Protein AF-A0A2X0U4W0-F1 (afdb_monomer_lite)

Structure (mmCIF, N/CA/C/O backbone):
data_AF-A0A2X0U4W0-F1
#
_entry.id   AF-A0A2X0U4W0-F1
#
loop_
_atom_site.group_PDB
_atom_site.id
_atom_site.type_symbol
_atom_site.label_atom_id
_atom_site.label_alt_id
_atom_site.label_comp_id
_atom_site.label_asym_id
_atom_site.label_entity_id
_atom_site.label_seq_id
_atom_site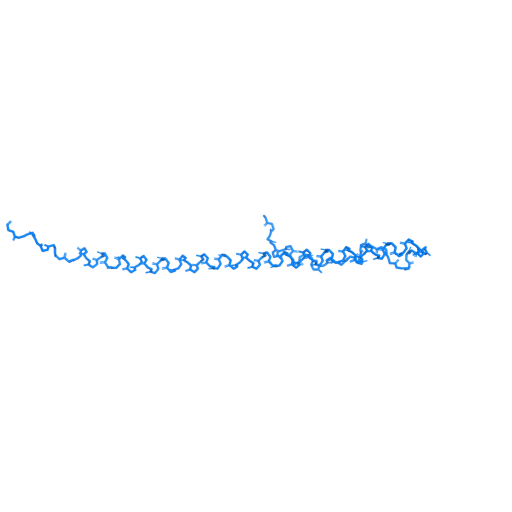.pdbx_PDB_ins_code
_atom_site.Cartn_x
_atom_site.Cartn_y
_atom_site.Cartn_z
_atom_site.occupancy
_atom_site.B_iso_or_equiv
_atom_site.auth_seq_id
_atom_site.auth_comp_id
_atom_site.auth_asym_id
_atom_site.auth_atom_id
_atom_site.pdbx_PDB_model_num
ATOM 1 N N . MET A 1 1 ? 9.755 1.445 13.511 1.00 46.41 1 MET A N 1
ATOM 2 C CA . MET A 1 1 ? 8.957 0.912 12.391 1.00 46.41 1 MET A CA 1
ATOM 3 C C . MET A 1 1 ? 8.238 2.095 11.789 1.00 46.41 1 MET A C 1
ATOM 5 O O . MET A 1 1 ? 7.529 2.767 12.527 1.00 46.41 1 MET A O 1
ATOM 9 N N . GLU A 1 2 ? 8.500 2.408 10.526 1.00 57.25 2 GLU A N 1
ATOM 10 C CA . GLU A 1 2 ? 7.693 3.394 9.802 1.00 57.25 2 GLU A CA 1
ATOM 11 C C . GLU A 1 2 ? 6.278 2.829 9.610 1.00 57.25 2 GLU A C 1
ATOM 13 O O . GLU A 1 2 ? 6.118 1.625 9.398 1.00 57.25 2 GLU A O 1
ATOM 18 N N . SER A 1 3 ? 5.251 3.665 9.774 1.00 70.19 3 SER A N 1
ATOM 19 C CA . SER A 1 3 ? 3.863 3.261 9.542 1.00 70.19 3 SER A CA 1
ATOM 20 C C . SER A 1 3 ? 3.551 3.316 8.048 1.00 70.19 3 SER A C 1
ATOM 22 O O . SER A 1 3 ? 4.140 4.108 7.314 1.00 70.19 3 SER A O 1
ATOM 24 N N . LEU A 1 4 ? 2.577 2.526 7.589 1.00 68.00 4 LEU A N 1
ATOM 25 C CA . LEU A 1 4 ? 2.113 2.582 6.194 1.00 68.00 4 LEU A CA 1
ATOM 26 C C . LEU A 1 4 ? 1.665 3.999 5.792 1.00 68.00 4 LEU A C 1
ATOM 28 O O . LEU A 1 4 ? 1.899 4.427 4.668 1.00 68.00 4 LEU A O 1
ATOM 32 N N . SER A 1 5 ? 1.123 4.764 6.742 1.00 70.44 5 SER A N 1
ATOM 33 C CA . SER A 1 5 ? 0.788 6.177 6.560 1.00 70.44 5 SER A CA 1
ATOM 34 C C . SER A 1 5 ? 2.006 7.076 6.319 1.00 70.44 5 SER A C 1
ATOM 36 O O . SER A 1 5 ? 1.938 7.960 5.471 1.00 70.44 5 SER A O 1
ATOM 38 N N . SER A 1 6 ? 3.138 6.847 6.998 1.00 74.69 6 SER A N 1
ATOM 39 C CA . SER A 1 6 ? 4.352 7.636 6.742 1.00 74.69 6 SER A CA 1
ATOM 40 C C . SER A 1 6 ? 5.004 7.265 5.409 1.00 74.69 6 SER A C 1
ATOM 42 O O . SER A 1 6 ? 5.691 8.089 4.811 1.00 74.69 6 SER A O 1
ATOM 44 N N . PHE A 1 7 ? 4.798 6.032 4.937 1.00 71.56 7 PHE A N 1
ATOM 45 C CA . PHE A 1 7 ? 5.195 5.618 3.594 1.00 71.56 7 PHE A CA 1
ATOM 46 C C . PHE A 1 7 ? 4.318 6.284 2.523 1.00 71.56 7 PHE A C 1
ATOM 48 O O . PHE A 1 7 ? 4.854 6.834 1.567 1.00 71.56 7 PHE A O 1
ATOM 55 N N . GLU A 1 8 ? 2.992 6.308 2.702 1.00 71.25 8 GLU A N 1
ATOM 56 C CA . GLU A 1 8 ? 2.055 6.966 1.776 1.00 71.25 8 GLU A CA 1
ATOM 57 C C . GLU A 1 8 ? 2.357 8.464 1.618 1.00 71.25 8 GLU A C 1
ATOM 59 O O . GLU A 1 8 ? 2.266 9.003 0.519 1.00 71.25 8 GLU A O 1
ATOM 64 N N . GLU A 1 9 ? 2.750 9.140 2.698 1.00 77.50 9 GLU A N 1
ATOM 65 C CA . GLU A 1 9 ? 3.091 10.563 2.668 1.00 77.50 9 GLU A CA 1
ATOM 66 C C . GLU A 1 9 ? 4.379 10.841 1.884 1.00 77.50 9 GLU A C 1
ATOM 68 O O . GLU A 1 9 ? 4.374 11.688 0.995 1.00 77.50 9 GLU A O 1
ATOM 73 N N . LYS A 1 10 ? 5.446 10.071 2.134 1.00 76.88 10 LYS A N 1
ATOM 74 C CA . LYS A 1 10 ? 6.719 10.190 1.401 1.00 76.88 10 LYS A CA 1
ATOM 75 C C . LYS A 1 10 ? 6.600 9.770 -0.060 1.00 76.88 10 LYS A C 1
ATOM 77 O O . LYS A 1 10 ? 7.265 10.334 -0.920 1.00 76.88 10 LYS A O 1
ATOM 82 N N . ALA A 1 11 ? 5.760 8.779 -0.351 1.00 71.94 11 ALA A N 1
ATOM 83 C CA . ALA A 1 11 ? 5.586 8.280 -1.705 1.00 71.94 11 ALA A CA 1
ATOM 84 C C . ALA A 1 11 ? 4.987 9.337 -2.643 1.00 71.94 11 ALA A C 1
ATOM 86 O O . ALA A 1 11 ? 5.230 9.240 -3.836 1.00 71.94 11 ALA A O 1
ATOM 87 N N . LYS A 1 12 ? 4.237 10.333 -2.143 1.00 74.38 12 LYS A N 1
ATOM 88 C CA . LYS A 1 12 ? 3.604 11.387 -2.965 1.00 74.38 12 LYS A CA 1
ATOM 89 C C . LYS A 1 12 ? 4.591 12.276 -3.714 1.00 74.38 12 LYS A C 1
ATOM 91 O O . LYS A 1 12 ? 4.218 12.821 -4.742 1.00 74.38 12 LYS A O 1
ATOM 96 N N . GLU A 1 13 ? 5.801 12.437 -3.188 1.00 77.44 13 GLU A N 1
ATOM 97 C CA . GLU A 1 13 ? 6.847 13.267 -3.796 1.00 77.44 13 GLU A CA 1
ATOM 98 C C . GLU A 1 13 ? 7.640 12.517 -4.876 1.00 77.44 13 GLU A C 1
ATOM 100 O O . GLU A 1 13 ? 8.455 13.122 -5.561 1.00 77.44 13 GLU A O 1
ATOM 105 N N . TYR A 1 14 ? 7.421 11.207 -5.030 1.00 72.88 14 TYR A N 1
ATOM 106 C CA . TYR A 1 14 ? 8.033 10.432 -6.103 1.00 72.88 14 TYR A CA 1
ATOM 107 C C . TYR A 1 14 ? 7.204 10.558 -7.379 1.00 72.88 14 TYR A C 1
ATOM 109 O O . TYR A 1 14 ? 6.120 9.975 -7.472 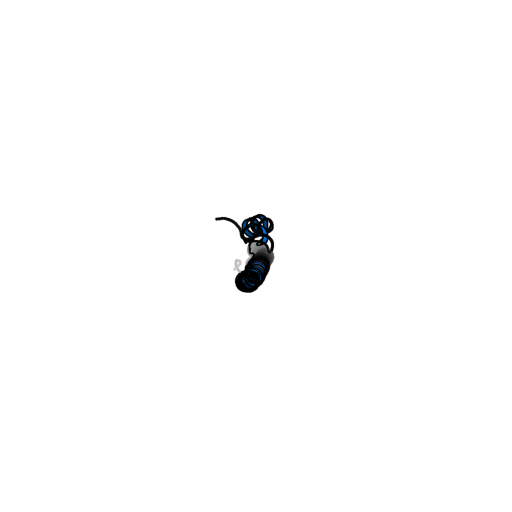1.00 72.88 14 TYR A O 1
ATOM 117 N N . ASP A 1 15 ? 7.761 11.287 -8.339 1.00 77.06 15 ASP A N 1
ATOM 118 C CA . ASP A 1 15 ? 7.352 11.328 -9.740 1.00 77.06 15 ASP A CA 1
ATOM 119 C C . ASP A 1 15 ? 8.405 10.579 -10.566 1.00 77.06 15 ASP A C 1
ATOM 121 O O . ASP A 1 15 ? 9.599 10.836 -10.400 1.00 77.06 15 ASP A O 1
ATOM 125 N N . VAL A 1 16 ? 8.011 9.616 -11.406 1.00 73.12 16 VAL A N 1
ATOM 126 C CA . VAL A 1 16 ? 8.978 8.849 -12.208 1.00 73.12 16 VAL A CA 1
ATOM 127 C C . VAL A 1 16 ? 9.690 9.752 -13.212 1.00 73.12 16 VAL A C 1
ATOM 129 O O . VAL A 1 16 ? 10.874 9.516 -13.471 1.00 73.12 16 VAL A O 1
ATOM 132 N N . GLU A 1 17 ? 9.028 10.803 -13.709 1.00 74.94 17 GLU A N 1
ATOM 133 C CA . GLU A 1 17 ? 9.579 11.746 -14.692 1.00 74.94 17 GLU A CA 1
ATOM 134 C C . GLU A 1 17 ? 10.851 12.455 -14.193 1.00 74.94 17 GLU A C 1
ATOM 136 O O . GLU A 1 17 ? 11.735 12.777 -14.990 1.00 74.94 17 GLU A O 1
ATOM 141 N N . ASP A 1 18 ? 11.013 12.609 -12.875 1.00 81.25 18 ASP A N 1
ATOM 142 C CA . ASP A 1 18 ? 12.197 13.227 -12.266 1.00 81.25 18 A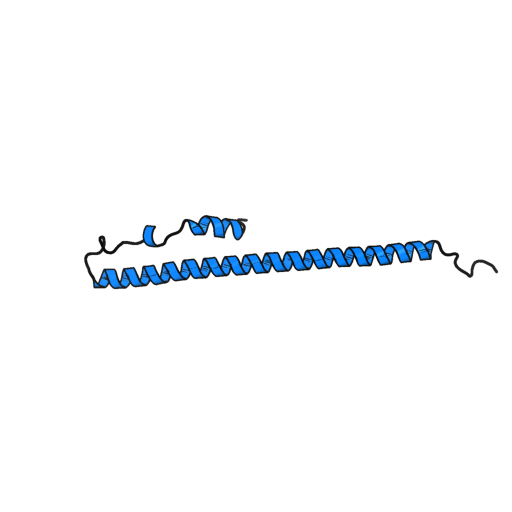SP A CA 1
ATOM 143 C C . ASP A 1 18 ? 13.459 12.346 -12.343 1.00 81.25 18 ASP A C 1
ATOM 145 O O . ASP A 1 18 ? 14.586 12.833 -12.202 1.00 81.25 18 ASP A O 1
ATOM 149 N N . TRP A 1 19 ? 13.297 11.038 -12.563 1.00 77.00 19 TRP A N 1
ATOM 150 C CA . TRP A 1 19 ? 14.379 10.046 -12.471 1.00 77.00 19 TRP A CA 1
ATOM 151 C C . TRP A 1 19 ? 14.742 9.415 -13.812 1.00 77.00 19 TRP A C 1
ATOM 153 O O . TRP A 1 19 ? 15.627 8.554 -13.881 1.00 77.00 19 TRP A O 1
ATOM 163 N N . VAL A 1 20 ? 14.068 9.827 -14.881 1.00 78.75 20 VAL A N 1
ATOM 164 C CA . VAL A 1 20 ? 14.139 9.196 -16.199 1.00 78.75 20 VAL A CA 1
ATOM 165 C C . VAL A 1 20 ? 14.438 10.226 -17.295 1.00 78.75 20 VAL A C 1
ATOM 167 O O . VAL A 1 20 ? 14.027 11.380 -17.200 1.00 78.75 20 VAL A O 1
ATOM 170 N N . PRO A 1 21 ? 15.178 9.852 -18.357 1.00 77.50 21 PRO A N 1
ATOM 171 C CA . PRO A 1 21 ? 15.467 10.774 -19.453 1.00 77.50 21 PRO A CA 1
ATOM 172 C C . PRO A 1 21 ? 14.188 11.169 -20.195 1.00 77.50 21 PRO A C 1
ATOM 174 O O . PRO A 1 21 ? 13.390 10.299 -20.529 1.00 77.50 21 PRO A O 1
ATOM 177 N N . ASN A 1 22 ? 14.023 12.448 -20.527 1.00 78.69 22 ASN A N 1
ATOM 178 C CA . ASN A 1 22 ? 12.913 12.912 -21.365 1.00 78.69 22 ASN A CA 1
ATOM 179 C C . ASN A 1 22 ? 13.244 12.842 -22.870 1.00 78.69 22 ASN A C 1
ATOM 181 O O . ASN A 1 22 ? 14.385 12.589 -23.269 1.00 78.69 22 ASN A O 1
ATOM 185 N N . SER A 1 23 ? 12.247 13.115 -23.715 1.00 73.50 23 SER A N 1
ATOM 186 C CA . SER A 1 23 ? 12.366 13.051 -25.181 1.00 73.50 23 SER A CA 1
ATOM 187 C C . SER A 1 23 ? 13.409 14.005 -25.766 1.00 73.50 23 SER A C 1
ATOM 189 O O . SER A 1 23 ? 13.947 13.743 -26.836 1.00 73.50 23 SER A O 1
ATOM 191 N N . GLY A 1 24 ? 13.745 15.089 -25.060 1.00 78.06 24 GLY A N 1
ATOM 192 C CA . GLY A 1 24 ? 14.811 16.011 -25.452 1.00 78.06 24 GLY A CA 1
ATOM 193 C C . GLY A 1 24 ? 16.219 15.501 -25.135 1.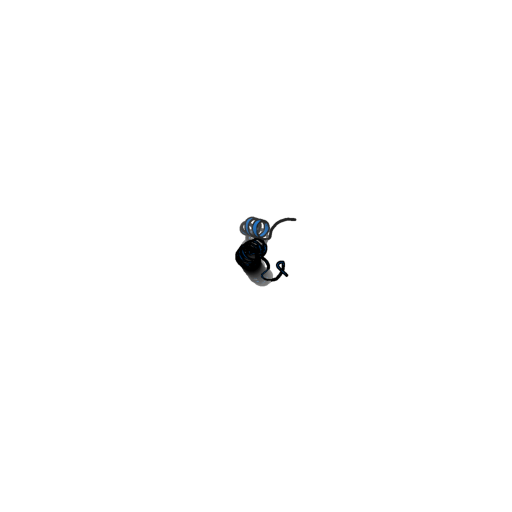00 78.06 24 GLY A C 1
ATOM 194 O O . GLY A 1 24 ? 17.189 16.027 -25.673 1.00 78.06 24 GLY A O 1
ATOM 195 N N . MET A 1 25 ? 16.347 14.490 -24.273 1.00 81.38 25 MET A N 1
ATOM 196 C CA . MET A 1 25 ? 17.627 13.897 -23.865 1.00 81.38 25 MET A CA 1
ATOM 197 C C . MET A 1 25 ? 18.013 12.667 -24.695 1.00 81.38 25 MET A C 1
ATOM 199 O O . MET A 1 25 ? 19.175 12.259 -24.675 1.00 81.38 25 MET A O 1
ATOM 203 N N . LEU A 1 26 ? 17.061 12.066 -25.414 1.00 80.81 26 LEU A N 1
ATOM 204 C CA . LEU A 1 26 ? 17.268 10.866 -26.222 1.00 80.81 26 LEU A CA 1
ATOM 205 C C . LEU A 1 26 ? 16.942 11.149 -27.691 1.00 80.81 26 LEU A C 1
ATOM 207 O O . LEU A 1 26 ? 15.797 11.082 -28.118 1.00 80.81 26 LEU A O 1
ATOM 211 N N . GLU A 1 27 ? 17.979 11.417 -28.484 1.00 78.75 27 GLU A N 1
ATOM 212 C CA . GLU A 1 27 ? 17.840 11.722 -29.917 1.00 78.75 27 GLU A CA 1
ATOM 213 C C . GLU A 1 27 ? 17.496 10.493 -30.778 1.00 78.75 27 GLU A C 1
ATOM 215 O O . GLU A 1 27 ? 17.051 10.637 -31.915 1.00 78.75 27 GLU A O 1
ATOM 220 N N . ASN A 1 28 ? 17.714 9.274 -30.264 1.00 85.44 28 ASN A N 1
ATOM 221 C CA . ASN A 1 28 ? 17.394 8.039 -30.977 1.00 85.44 28 ASN A CA 1
ATOM 222 C C . ASN A 1 28 ? 15.930 7.625 -30.708 1.00 85.44 28 ASN A C 1
ATOM 224 O O . ASN A 1 28 ? 15.630 7.248 -29.572 1.00 85.44 28 ASN A O 1
ATOM 228 N N . PRO A 1 29 ? 15.049 7.601 -31.731 1.00 84.25 29 PRO A N 1
ATOM 229 C CA . PRO A 1 29 ? 13.627 7.296 -31.555 1.00 84.25 29 PRO A CA 1
ATOM 230 C C . PRO A 1 29 ? 13.354 5.898 -30.995 1.00 84.25 29 PRO A C 1
ATOM 232 O O . PRO A 1 29 ? 12.477 5.732 -30.162 1.00 84.25 29 PRO A O 1
ATOM 235 N N . GLU A 1 30 ? 14.129 4.887 -31.394 1.00 86.81 30 GLU A N 1
ATOM 236 C CA . GLU A 1 30 ? 13.919 3.513 -30.922 1.00 86.81 30 GLU A CA 1
ATOM 237 C C . GLU A 1 30 ? 14.321 3.354 -29.447 1.00 86.81 30 GLU A C 1
ATOM 239 O O . GLU A 1 30 ? 13.721 2.581 -28.699 1.00 86.81 30 GLU A O 1
ATOM 244 N N . VAL A 1 31 ? 15.340 4.101 -29.016 1.00 84.38 31 VAL A N 1
ATOM 245 C CA . VAL A 1 31 ? 15.734 4.168 -27.604 1.00 84.38 31 VAL A CA 1
ATOM 246 C C . VAL A 1 31 ? 14.686 4.944 -26.812 1.00 84.38 31 VAL A C 1
ATOM 248 O O . VAL A 1 31 ? 14.282 4.482 -25.749 1.00 84.38 31 VAL A O 1
ATOM 251 N N . TRP A 1 32 ? 14.200 6.065 -27.353 1.00 88.06 32 TRP A N 1
ATOM 252 C CA . TRP A 1 32 ? 13.134 6.857 -26.749 1.00 88.06 32 TRP A CA 1
ATOM 253 C C . TRP A 1 32 ? 11.851 6.044 -26.551 1.00 88.06 32 TRP A C 1
ATOM 255 O O . TRP A 1 32 ? 11.352 5.999 -25.435 1.00 88.06 32 TRP A O 1
ATOM 265 N N . ASP A 1 33 ? 11.366 5.330 -27.568 1.00 87.75 33 ASP A N 1
ATOM 266 C CA . ASP A 1 33 ? 10.128 4.545 -27.476 1.00 87.75 33 ASP A CA 1
ATOM 267 C C . ASP A 1 33 ? 10.202 3.479 -26.372 1.00 87.75 33 ASP A C 1
ATOM 269 O O . ASP A 1 33 ? 9.263 3.294 -25.594 1.00 87.75 33 ASP A O 1
ATOM 273 N N . ARG A 1 34 ? 11.346 2.791 -26.260 1.00 87.50 34 ARG A N 1
ATOM 274 C CA . ARG A 1 34 ? 11.577 1.798 -25.199 1.00 87.50 34 ARG A CA 1
ATOM 275 C C . ARG A 1 34 ? 11.676 2.449 -23.824 1.00 87.50 34 ARG A C 1
ATOM 277 O O . ARG A 1 34 ? 11.159 1.899 -22.853 1.00 87.50 34 ARG A O 1
ATOM 284 N N . THR A 1 35 ? 12.338 3.600 -23.736 1.00 85.62 35 THR A N 1
ATOM 285 C CA . THR A 1 35 ? 12.454 4.368 -22.497 1.00 85.62 35 THR A CA 1
ATOM 286 C C . THR A 1 35 ? 11.093 4.899 -22.052 1.00 85.62 35 THR A C 1
ATOM 288 O O . THR A 1 35 ? 10.747 4.707 -20.894 1.00 85.62 35 THR A O 1
ATOM 291 N N . ASN A 1 36 ? 10.278 5.446 -22.952 1.00 85.50 36 ASN A N 1
ATOM 292 C CA . ASN A 1 36 ? 8.929 5.917 -22.652 1.00 85.50 36 ASN A CA 1
ATOM 293 C C . ASN A 1 36 ? 8.027 4.771 -22.168 1.00 85.50 36 ASN A C 1
ATOM 295 O O . ASN A 1 36 ? 7.376 4.889 -21.138 1.00 85.50 36 ASN A O 1
ATOM 299 N N . ALA A 1 37 ? 8.055 3.613 -22.835 1.00 88.19 37 ALA A N 1
ATOM 300 C CA . ALA A 1 37 ? 7.287 2.445 -22.392 1.00 88.19 37 ALA A CA 1
ATOM 301 C C . ALA A 1 37 ? 7.709 1.940 -20.996 1.00 88.19 37 ALA A C 1
ATOM 303 O O . ALA A 1 37 ? 6.878 1.464 -20.215 1.00 88.19 37 ALA A O 1
ATOM 304 N N . PHE A 1 38 ? 9.002 2.033 -20.670 1.00 86.75 38 PHE A N 1
ATOM 305 C CA . PHE A 1 38 ? 9.502 1.731 -19.330 1.00 86.75 38 PHE A CA 1
ATOM 306 C C . PHE A 1 38 ? 9.003 2.748 -18.296 1.00 86.75 38 PHE A C 1
ATOM 308 O O . PHE A 1 38 ? 8.555 2.331 -17.230 1.00 86.75 38 PHE A O 1
ATOM 315 N N . GLN A 1 39 ? 9.033 4.044 -18.624 1.00 86.69 39 GLN A N 1
ATOM 316 C CA . GLN A 1 39 ? 8.512 5.114 -17.767 1.00 86.69 39 GLN A CA 1
ATOM 317 C C . GLN A 1 39 ? 7.036 4.895 -17.452 1.00 86.69 39 GLN A C 1
ATOM 319 O O . GLN A 1 39 ? 6.686 4.800 -16.282 1.00 86.69 39 GLN A O 1
ATOM 324 N N . ASP A 1 40 ? 6.207 4.668 -18.473 1.00 88.12 40 ASP A N 1
ATOM 325 C CA . ASP A 1 40 ? 4.773 4.404 -18.307 1.00 88.12 40 ASP A CA 1
ATOM 326 C C . ASP A 1 40 ? 4.514 3.194 -17.395 1.00 88.12 40 ASP A C 1
ATOM 328 O O . ASP A 1 40 ? 3.633 3.206 -16.532 1.00 88.12 40 ASP A O 1
ATOM 332 N N . THR A 1 41 ? 5.294 2.123 -17.573 1.00 90.06 41 THR A N 1
ATOM 333 C CA . THR A 1 41 ? 5.158 0.901 -16.768 1.00 90.06 41 THR A CA 1
ATOM 334 C C . THR A 1 41 ? 5.556 1.141 -15.315 1.00 90.06 41 THR A C 1
ATOM 336 O O . THR A 1 41 ? 4.906 0.628 -14.403 1.00 90.06 41 THR A O 1
ATOM 339 N N . TRP A 1 42 ? 6.621 1.907 -15.086 1.00 86.19 42 TRP A N 1
ATOM 340 C CA . TRP A 1 42 ? 7.099 2.221 -13.747 1.00 86.19 42 TRP A CA 1
ATOM 341 C C . TRP A 1 42 ? 6.160 3.197 -13.027 1.00 86.19 42 TRP A C 1
ATOM 343 O O . TRP A 1 42 ? 5.799 2.948 -11.875 1.00 86.19 42 TRP A O 1
ATOM 353 N N . GLU A 1 43 ? 5.695 4.241 -13.708 1.00 85.88 43 GLU A N 1
ATOM 354 C CA . GLU A 1 43 ? 4.695 5.190 -13.206 1.00 85.88 43 GLU A CA 1
ATOM 355 C C . GLU A 1 43 ? 3.434 4.435 -12.774 1.00 85.88 43 GLU A C 1
ATOM 357 O O . GLU A 1 43 ? 2.975 4.542 -11.634 1.00 85.88 43 GLU A O 1
ATOM 362 N N . LYS A 1 44 ? 2.929 3.555 -13.647 1.00 89.25 44 LYS A N 1
ATOM 363 C CA . LYS A 1 44 ? 1.785 2.699 -13.333 1.00 89.25 44 LYS A CA 1
ATOM 364 C C . LYS A 1 44 ? 2.049 1.799 -12.125 1.00 89.25 44 LYS A C 1
ATOM 366 O O . LYS A 1 44 ? 1.245 1.787 -11.201 1.00 89.25 44 LYS A O 1
ATOM 371 N N . GLY A 1 45 ? 3.166 1.071 -12.101 1.00 87.06 45 GLY A N 1
ATOM 372 C CA . GLY A 1 45 ? 3.487 0.161 -10.998 1.00 87.06 45 GLY A CA 1
ATOM 373 C C . GLY A 1 45 ? 3.644 0.875 -9.651 1.00 87.06 45 GLY A C 1
ATOM 374 O O . GLY A 1 45 ? 3.239 0.345 -8.618 1.00 87.06 45 GLY A O 1
ATOM 375 N N . THR A 1 46 ? 4.188 2.093 -9.656 1.00 84.44 46 THR A N 1
ATOM 376 C CA . THR A 1 46 ? 4.331 2.922 -8.449 1.00 84.44 46 THR A CA 1
ATOM 377 C C . THR A 1 46 ? 2.971 3.388 -7.937 1.00 84.44 46 THR A C 1
ATOM 379 O O . THR A 1 46 ? 2.712 3.333 -6.732 1.00 84.44 46 THR A O 1
ATOM 382 N N . ASN A 1 47 ? 2.081 3.797 -8.843 1.00 84.69 47 ASN A N 1
ATOM 383 C CA . ASN A 1 47 ? 0.721 4.195 -8.498 1.00 84.69 47 ASN A CA 1
ATOM 384 C C . ASN A 1 47 ? -0.117 3.006 -7.996 1.00 84.69 47 ASN A C 1
ATOM 386 O O . ASN A 1 47 ? -0.729 3.121 -6.933 1.00 84.69 47 ASN A O 1
ATOM 390 N N . ASP A 1 48 ? -0.056 1.851 -8.667 1.00 88.62 48 ASP A N 1
ATOM 391 C CA . ASP A 1 48 ? -0.733 0.615 -8.245 1.00 88.62 48 ASP A CA 1
ATOM 392 C C . ASP A 1 48 ? -0.283 0.204 -6.826 1.00 88.62 48 ASP A C 1
ATOM 394 O O . ASP A 1 48 ? -1.108 -0.018 -5.937 1.00 88.62 48 ASP A O 1
ATOM 398 N N . LEU A 1 49 ? 1.030 0.207 -6.558 1.00 85.12 49 LEU A N 1
ATOM 399 C CA . LEU A 1 49 ? 1.573 -0.098 -5.229 1.00 85.12 49 LEU A CA 1
ATOM 400 C C . LEU A 1 49 ? 1.080 0.889 -4.156 1.00 85.12 49 LEU A C 1
ATOM 402 O O . LEU A 1 49 ? 0.790 0.495 -3.022 1.00 85.12 49 LEU A O 1
ATOM 406 N N . ARG A 1 50 ? 0.975 2.182 -4.490 1.00 84.25 50 ARG A N 1
ATOM 407 C CA . ARG A 1 50 ? 0.463 3.211 -3.571 1.00 84.25 50 ARG A CA 1
ATOM 408 C C . ARG A 1 50 ? -1.005 2.949 -3.216 1.00 84.25 50 ARG A C 1
ATOM 410 O O . ARG A 1 50 ? -1.379 3.071 -2.047 1.00 84.25 50 ARG A O 1
ATOM 417 N N . GLU A 1 51 ? -1.827 2.561 -4.189 1.00 86.81 51 GLU A N 1
ATOM 418 C CA . GLU A 1 51 ? -3.230 2.202 -3.960 1.00 86.81 51 GLU A CA 1
ATOM 419 C C . GLU A 1 51 ? -3.376 0.946 -3.094 1.00 86.81 51 GLU A C 1
ATOM 421 O O . GLU A 1 51 ? -4.171 0.934 -2.148 1.00 86.81 51 GLU A O 1
ATOM 426 N N . GLU A 1 52 ? -2.570 -0.084 -3.350 1.00 86.94 52 GLU A N 1
ATOM 427 C CA . GLU A 1 52 ? -2.562 -1.315 -2.555 1.00 86.94 52 GLU A CA 1
ATOM 428 C C . GLU A 1 52 ? -2.195 -1.049 -1.088 1.00 86.94 52 GLU A C 1
ATOM 430 O O . GLU A 1 52 ? -2.860 -1.545 -0.173 1.00 86.94 52 GLU A O 1
ATOM 435 N N . ILE A 1 53 ? -1.186 -0.209 -0.837 1.00 82.81 53 ILE A N 1
ATOM 436 C CA . ILE A 1 53 ? -0.778 0.183 0.521 1.00 82.81 53 ILE A CA 1
ATOM 437 C C . ILE A 1 53 ? -1.898 0.937 1.245 1.00 82.81 53 ILE A C 1
ATOM 439 O O . ILE A 1 53 ? -2.145 0.702 2.435 1.00 82.81 53 ILE A O 1
ATOM 443 N N . LYS A 1 54 ? -2.620 1.811 0.540 1.00 83.62 54 LYS A N 1
ATOM 444 C CA . LYS A 1 54 ? -3.774 2.531 1.090 1.00 83.62 54 LYS A CA 1
ATOM 445 C C . LYS A 1 54 ? -4.927 1.584 1.433 1.00 83.62 54 LYS A C 1
ATOM 447 O O . LYS A 1 54 ? -5.540 1.712 2.501 1.00 83.62 54 LYS A O 1
ATOM 452 N N . ALA A 1 55 ? -5.206 0.610 0.568 1.00 86.56 55 ALA A N 1
ATOM 453 C CA . ALA A 1 55 ? -6.213 -0.418 0.814 1.00 86.56 55 ALA A CA 1
ATOM 454 C C . ALA A 1 55 ? -5.842 -1.292 2.025 1.00 86.56 55 ALA A C 1
ATOM 456 O O . ALA A 1 55 ? -6.670 -1.493 2.917 1.00 86.56 55 ALA A O 1
ATOM 457 N N . ALA A 1 56 ? -4.585 -1.735 2.111 1.00 81.88 56 ALA A N 1
ATOM 458 C CA . ALA A 1 56 ? -4.076 -2.510 3.240 1.00 81.88 56 ALA A CA 1
ATOM 459 C C . ALA A 1 56 ? -4.164 -1.726 4.559 1.00 81.88 56 ALA A C 1
ATOM 461 O O . ALA A 1 56 ? -4.641 -2.253 5.564 1.00 81.88 56 ALA A O 1
ATOM 462 N N . SER A 1 57 ? -3.779 -0.447 4.547 1.00 75.56 57 SER A N 1
ATOM 463 C CA . SER A 1 57 ? -3.884 0.437 5.716 1.00 75.56 57 SER A CA 1
ATOM 464 C C . SER A 1 57 ? -5.330 0.570 6.192 1.00 75.56 57 SER A C 1
ATOM 466 O O . SER A 1 57 ? -5.612 0.414 7.379 1.00 75.56 57 SER A O 1
ATOM 468 N N . SER A 1 58 ? -6.261 0.775 5.257 1.00 79.50 58 SER A N 1
ATOM 469 C CA . SER A 1 58 ? -7.692 0.885 5.555 1.00 79.50 58 SER A CA 1
ATOM 470 C C . SER A 1 58 ? -8.255 -0.411 6.147 1.00 79.50 58 SER A C 1
ATOM 472 O O . SER A 1 58 ? -9.010 -0.369 7.118 1.00 79.50 58 SER A O 1
ATOM 474 N N . ALA A 1 59 ? -7.854 -1.568 5.613 1.00 84.50 59 ALA A N 1
ATOM 475 C CA . ALA A 1 59 ? -8.267 -2.872 6.125 1.00 84.50 59 ALA A CA 1
ATOM 476 C C . ALA A 1 59 ? -7.751 -3.125 7.552 1.00 84.50 59 ALA A C 1
ATOM 478 O O . ALA A 1 59 ? -8.513 -3.566 8.414 1.00 84.50 59 ALA A O 1
ATOM 479 N N . VAL A 1 60 ? -6.482 -2.799 7.828 1.00 80.06 60 VAL A N 1
ATOM 480 C CA . VAL A 1 60 ? -5.888 -2.928 9.168 1.00 80.06 60 VAL A CA 1
ATOM 481 C C . VAL A 1 60 ? -6.594 -2.014 10.170 1.00 80.06 60 VAL A C 1
ATOM 483 O O . VAL A 1 60 ? -6.970 -2.468 11.252 1.00 80.06 60 VAL A O 1
ATOM 486 N N . SER A 1 61 ? -6.833 -0.749 9.813 1.00 76.12 61 SER A N 1
ATOM 487 C CA . SER A 1 61 ? -7.583 0.182 10.662 1.00 76.12 61 SER A CA 1
ATOM 488 C C . SER A 1 61 ? -9.016 -0.291 10.918 1.00 76.12 61 SER A C 1
ATOM 490 O O . SER A 1 61 ? -9.480 -0.222 12.055 1.00 76.12 61 SER A O 1
ATOM 492 N N . GLY A 1 62 ? -9.697 -0.830 9.902 1.00 84.50 62 GLY A N 1
ATOM 493 C CA . GLY A 1 62 ? -11.034 -1.407 10.051 1.00 84.50 62 GLY A CA 1
ATOM 494 C C . GLY A 1 62 ? -11.063 -2.609 11.001 1.00 84.50 62 GLY A C 1
ATOM 495 O O . GLY A 1 62 ? -11.927 -2.684 11.873 1.00 84.50 62 GLY A O 1
ATOM 496 N N . ALA A 1 63 ? -10.088 -3.517 10.893 1.00 82.38 63 ALA A N 1
ATOM 497 C CA . ALA A 1 63 ? -9.973 -4.672 11.784 1.00 82.38 63 ALA A CA 1
ATOM 498 C C . ALA A 1 63 ? -9.715 -4.263 13.245 1.00 82.38 63 ALA A C 1
ATOM 500 O O . ALA A 1 63 ? -10.324 -4.818 14.161 1.00 82.38 63 ALA A O 1
ATOM 501 N N . LEU A 1 64 ? -8.851 -3.266 13.469 1.00 79.31 64 LEU A N 1
ATOM 502 C CA . LEU A 1 64 ? -8.607 -2.705 14.801 1.00 79.31 64 LEU A CA 1
ATOM 503 C C . LEU A 1 64 ? -9.866 -2.047 15.382 1.00 79.31 64 LEU A C 1
ATOM 505 O O . LEU A 1 64 ? -10.159 -2.245 16.561 1.00 79.31 64 LEU A O 1
ATOM 509 N N . GLY A 1 65 ? -10.630 -1.321 14.560 1.00 83.44 65 GLY A N 1
ATOM 510 C CA . GLY A 1 65 ? -11.922 -0.753 14.952 1.00 83.44 65 GLY A CA 1
ATOM 511 C C . GLY A 1 65 ? -12.912 -1.831 15.396 1.00 83.44 65 GLY A C 1
ATOM 512 O O . GLY A 1 65 ? -13.429 -1.769 16.509 1.00 83.44 65 GLY A O 1
ATOM 513 N N . ALA A 1 66 ? -13.084 -2.881 14.588 1.00 86.94 66 ALA A N 1
ATOM 514 C CA . ALA A 1 66 ? -13.964 -4.003 14.916 1.00 86.94 66 ALA A CA 1
ATOM 515 C C . ALA A 1 66 ? -13.554 -4.722 16.216 1.00 86.94 66 ALA A C 1
ATOM 517 O O . ALA A 1 66 ? -14.407 -5.095 17.022 1.00 86.94 66 ALA A O 1
ATOM 518 N N . TYR A 1 67 ? -12.249 -4.896 16.455 1.00 76.25 67 TYR A N 1
ATOM 519 C CA . TYR A 1 67 ? -11.753 -5.460 17.711 1.00 76.25 67 TYR A CA 1
ATOM 520 C C . TYR A 1 67 ? -12.041 -4.545 18.910 1.00 76.25 67 TYR A C 1
ATOM 522 O O . TYR A 1 67 ? -12.442 -5.031 19.968 1.00 76.25 67 TYR A O 1
ATOM 530 N N . SER A 1 68 ? -11.873 -3.229 18.749 1.00 83.31 68 SER A N 1
ATOM 531 C CA . SER A 1 68 ? -12.208 -2.251 19.790 1.00 83.31 68 SER A CA 1
ATOM 532 C C . SER A 1 68 ? -13.694 -2.306 20.150 1.00 83.31 68 SER A C 1
ATOM 534 O O . SER A 1 68 ? -14.025 -2.429 21.328 1.00 83.31 68 SER A O 1
ATOM 536 N N . GLU A 1 69 ? -14.584 -2.317 19.153 1.00 88.69 69 GLU A N 1
ATOM 537 C CA . GLU A 1 69 ? -16.035 -2.440 19.362 1.00 88.69 69 GLU A CA 1
ATOM 538 C C . GLU A 1 69 ? -16.411 -3.752 20.062 1.00 88.69 69 GLU A C 1
ATOM 540 O O . GLU A 1 69 ? -17.249 -3.772 20.966 1.00 88.69 69 GLU A O 1
ATOM 545 N N . TYR A 1 70 ? -15.783 -4.865 19.668 1.00 88.50 70 TYR A N 1
ATOM 546 C CA . TYR A 1 70 ? -15.975 -6.149 20.336 1.00 88.50 70 TYR A CA 1
ATOM 547 C C . TYR A 1 70 ? -15.568 -6.077 21.813 1.00 88.50 70 TYR A C 1
ATOM 549 O O . TYR A 1 70 ? -16.316 -6.522 22.683 1.00 88.50 70 TYR A O 1
ATOM 557 N N . MET A 1 71 ? -14.401 -5.496 22.106 1.00 88.88 71 MET A N 1
ATOM 558 C CA . MET A 1 71 ? -13.900 -5.348 23.472 1.00 88.88 71 MET A CA 1
ATOM 559 C C . MET A 1 71 ? -14.793 -4.445 24.329 1.00 88.88 71 MET A C 1
ATOM 561 O O . MET A 1 71 ? -14.976 -4.729 25.513 1.00 88.88 71 MET A O 1
ATOM 565 N N . GLU A 1 72 ? -15.358 -3.379 23.761 1.00 92.25 72 GLU A N 1
ATOM 566 C CA . GLU A 1 72 ? -16.322 -2.513 24.450 1.00 92.25 72 GLU A CA 1
ATOM 567 C C . GLU A 1 72 ? -17.605 -3.269 24.798 1.00 92.25 72 GLU A C 1
ATOM 569 O O . GLU A 1 72 ? -17.972 -3.333 25.972 1.00 92.25 72 GLU A O 1
ATOM 574 N N . LYS A 1 73 ? -18.219 -3.957 23.829 1.00 93.00 73 LYS A N 1
ATOM 575 C CA . LYS A 1 73 ? -19.416 -4.779 24.080 1.00 93.00 73 LYS A CA 1
ATOM 576 C C . LYS A 1 73 ? -19.151 -5.893 25.088 1.00 93.00 73 LYS A C 1
ATOM 578 O O . LYS A 1 73 ? -19.973 -6.160 25.962 1.00 93.00 73 LYS A O 1
ATOM 583 N N . ALA A 1 74 ? -17.991 -6.543 25.006 1.00 89.88 74 ALA A N 1
ATOM 584 C CA . ALA A 1 74 ? -17.599 -7.572 25.964 1.00 89.88 74 ALA A CA 1
ATOM 585 C C . ALA A 1 74 ? -17.503 -7.012 27.393 1.00 89.88 74 ALA A C 1
ATOM 587 O O . ALA A 1 74 ? -17.955 -7.668 28.334 1.00 89.88 74 ALA A O 1
ATOM 588 N N . LYS A 1 75 ? -16.968 -5.794 27.561 1.00 91.94 75 LYS A N 1
ATOM 589 C CA . LYS A 1 75 ? -16.951 -5.105 28.859 1.00 91.94 75 LYS A CA 1
ATOM 590 C C . LYS A 1 75 ? -18.362 -4.804 29.356 1.00 91.94 75 LYS A C 1
ATOM 592 O O . LYS A 1 75 ? -18.649 -5.121 30.502 1.00 91.94 75 LYS A O 1
ATOM 597 N N . GLU A 1 76 ? -19.246 -4.270 28.515 1.00 92.75 76 GLU A N 1
ATOM 598 C CA . GLU A 1 76 ? -20.642 -3.989 28.890 1.00 92.75 76 GLU A CA 1
ATOM 599 C C . GLU A 1 76 ? -21.382 -5.251 29.367 1.00 92.75 76 GLU A C 1
ATOM 601 O O . GLU A 1 76 ? -22.050 -5.252 30.409 1.00 92.75 76 GLU A O 1
ATOM 606 N N . HIS A 1 77 ? -21.214 -6.362 28.644 1.00 91.62 77 HIS A N 1
ATOM 607 C CA . HIS A 1 77 ? -21.774 -7.651 29.041 1.00 91.62 77 HIS A CA 1
ATOM 608 C C . HIS A 1 77 ? -21.191 -8.150 30.367 1.00 91.62 77 HIS A C 1
ATOM 610 O O . HIS A 1 77 ? -21.946 -8.580 31.240 1.00 91.62 77 HIS A O 1
ATOM 616 N N . MET A 1 78 ? -19.871 -8.060 30.551 1.00 89.19 78 MET A N 1
ATOM 617 C CA . MET A 1 78 ? -19.216 -8.428 31.809 1.00 89.19 78 MET A CA 1
ATOM 618 C C . MET A 1 78 ? -19.701 -7.575 32.981 1.00 89.19 78 MET A C 1
ATOM 620 O O . MET A 1 78 ? -19.982 -8.129 34.039 1.00 89.19 78 MET A O 1
ATOM 624 N N . THR A 1 79 ? -19.873 -6.265 32.797 1.00 92.38 79 THR A N 1
ATOM 625 C CA . THR A 1 79 ? -20.438 -5.382 33.825 1.00 92.38 79 THR A CA 1
ATOM 626 C C . THR A 1 79 ? -21.848 -5.818 34.208 1.00 92.38 79 THR A C 1
ATOM 628 O O . THR A 1 79 ? -22.154 -5.920 35.391 1.00 92.38 79 THR A O 1
ATOM 631 N N . THR A 1 80 ? -22.687 -6.167 33.230 1.00 91.12 80 THR A N 1
ATOM 632 C CA . THR A 1 80 ? -24.049 -6.662 33.490 1.00 91.12 80 THR A CA 1
ATOM 633 C C . THR A 1 80 ? -24.037 -7.951 34.314 1.00 91.12 80 THR A C 1
ATOM 635 O O . THR A 1 80 ? -24.774 -8.080 35.292 1.00 91.12 80 THR A O 1
ATOM 638 N N . VAL A 1 81 ? -23.176 -8.904 33.941 1.00 89.50 81 VAL A N 1
ATOM 639 C CA . VAL A 1 81 ? -22.999 -10.166 34.676 1.00 89.50 81 VAL A CA 1
ATOM 640 C C . VAL A 1 81 ? -22.481 -9.904 36.090 1.00 89.50 81 VAL A C 1
ATOM 642 O O . VAL A 1 81 ? -22.989 -10.496 37.040 1.00 89.50 81 VAL A O 1
ATOM 645 N N . GLN A 1 82 ? -21.515 -8.997 36.244 1.00 88.56 82 GLN A N 1
ATOM 646 C CA . GLN A 1 82 ? -20.968 -8.612 37.539 1.00 88.56 82 GLN A CA 1
ATOM 647 C C . GLN A 1 82 ? -22.052 -8.017 38.446 1.00 88.56 82 GLN A C 1
ATOM 649 O O . GLN A 1 82 ? -22.217 -8.486 39.568 1.00 88.56 82 GLN A O 1
ATOM 654 N N . THR A 1 83 ? -22.841 -7.058 37.957 1.00 90.44 83 THR A N 1
ATOM 655 C CA . THR A 1 83 ? -23.938 -6.456 38.730 1.00 90.44 83 THR A CA 1
ATOM 656 C C . THR A 1 83 ? -24.982 -7.497 39.143 1.00 90.44 83 THR A C 1
ATOM 658 O O . THR A 1 83 ? -25.454 -7.486 40.280 1.00 90.44 83 THR A O 1
ATOM 661 N N . ALA A 1 84 ? -25.325 -8.436 38.255 1.00 86.75 84 ALA A N 1
ATOM 662 C CA . ALA A 1 84 ? -26.246 -9.522 38.582 1.00 86.75 84 ALA A CA 1
ATOM 663 C C . ALA A 1 84 ? -25.670 -10.470 39.652 1.00 86.75 84 ALA A C 1
ATOM 665 O O . ALA A 1 84 ? -26.382 -10.864 40.577 1.00 86.75 84 ALA A O 1
ATOM 666 N N . ALA A 1 85 ? -24.382 -10.811 39.560 1.00 84.38 85 ALA A N 1
ATOM 667 C CA . ALA A 1 85 ? -23.700 -11.638 40.552 1.00 84.38 85 ALA A CA 1
ATOM 668 C C . ALA A 1 85 ? -23.614 -10.944 41.923 1.00 84.38 85 ALA A C 1
ATOM 670 O O . ALA A 1 85 ? -23.875 -11.574 42.948 1.00 84.38 85 ALA A O 1
ATOM 671 N N . GLU A 1 86 ? -23.316 -9.643 41.949 1.00 84.19 86 GLU A N 1
ATOM 672 C CA . GLU A 1 86 ? -23.314 -8.826 43.166 1.00 84.19 86 GLU A CA 1
ATOM 673 C C . GLU A 1 86 ? -24.703 -8.824 43.827 1.00 84.19 86 GLU A C 1
ATOM 675 O O . GLU A 1 86 ? -24.815 -9.104 45.022 1.00 84.19 86 GLU A O 1
ATOM 680 N N . ALA A 1 87 ? -25.778 -8.633 43.056 1.00 83.81 87 ALA A N 1
ATOM 681 C CA . ALA A 1 87 ? -27.152 -8.699 43.562 1.00 83.81 87 ALA A CA 1
ATOM 682 C C . ALA A 1 87 ? -27.529 -10.084 44.132 1.00 83.81 87 ALA A C 1
ATOM 684 O O . ALA A 1 87 ? -28.206 -10.178 45.161 1.00 83.81 87 ALA A O 1
ATOM 685 N N . LEU A 1 88 ? -27.066 -11.170 43.504 1.00 78.38 88 LEU A N 1
ATOM 686 C CA . LEU A 1 88 ? -27.270 -12.535 44.003 1.00 78.38 88 LEU A CA 1
ATOM 687 C C . LEU A 1 88 ? -26.475 -12.810 45.285 1.00 78.38 88 LEU A C 1
ATOM 689 O O . LEU A 1 88 ? -26.996 -13.453 46.191 1.00 78.38 88 LEU A O 1
ATOM 693 N N . SER A 1 89 ? -25.249 -12.292 45.402 1.00 68.56 89 SER A N 1
ATOM 694 C CA . SER A 1 89 ? -24.424 -12.436 46.614 1.00 68.56 89 SER A CA 1
ATOM 695 C C . SER A 1 89 ? -25.00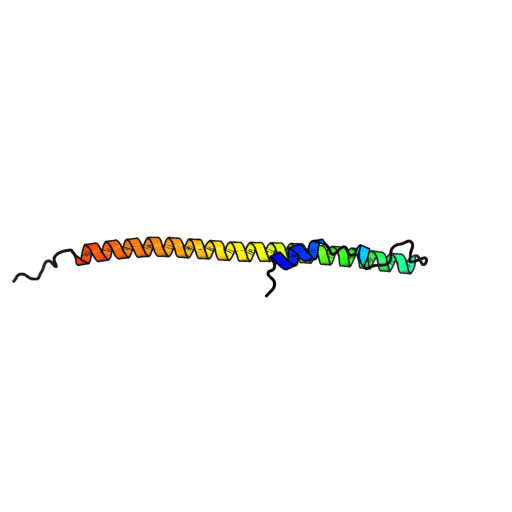9 -11.730 47.845 1.00 68.56 89 SER A C 1
ATOM 697 O O . SER A 1 89 ? -24.716 -12.111 48.975 1.00 68.56 89 SER A O 1
ATOM 699 N N . GLN A 1 90 ? -25.855 -10.720 47.623 1.00 61.28 90 GLN A N 1
ATOM 700 C CA . GLN A 1 90 ? -26.587 -9.981 48.656 1.00 61.28 90 GLN A CA 1
ATOM 701 C C . GLN A 1 90 ? -27.962 -10.603 48.966 1.00 61.28 90 GLN A C 1
ATOM 703 O O . GLN A 1 90 ? -28.643 -10.164 49.893 1.00 61.28 90 GLN A O 1
ATOM 708 N N . SER A 1 91 ? -28.395 -11.613 48.203 1.00 58.69 91 SER A N 1
ATOM 709 C CA . SER A 1 91 ? -29.666 -12.297 48.445 1.00 58.69 91 SER A CA 1
ATOM 710 C C . SER A 1 91 ? -29.498 -13.341 49.553 1.00 58.69 91 SER A C 1
ATOM 712 O O . SER A 1 91 ? -28.553 -14.133 49.506 1.00 58.69 91 SER A O 1
ATOM 714 N N . PRO A 1 92 ? -30.388 -13.380 50.564 1.00 56.59 92 PRO A N 1
ATOM 715 C CA . PRO A 1 92 ? -30.280 -14.360 51.632 1.00 56.59 92 PRO A CA 1
ATOM 716 C C . PRO A 1 92 ? -30.407 -15.758 51.029 1.00 56.59 92 PRO A C 1
ATOM 718 O O . PRO A 1 92 ? -31.363 -16.050 50.309 1.00 56.59 92 PRO A O 1
ATOM 721 N N . VAL A 1 93 ? -29.439 -16.628 51.321 1.00 60.31 93 VAL A N 1
ATOM 722 C CA . VAL A 1 93 ? -29.531 -18.043 50.961 1.00 60.31 93 VAL A CA 1
ATOM 723 C C . VAL A 1 93 ? -30.733 -18.603 51.718 1.00 60.31 93 VAL A 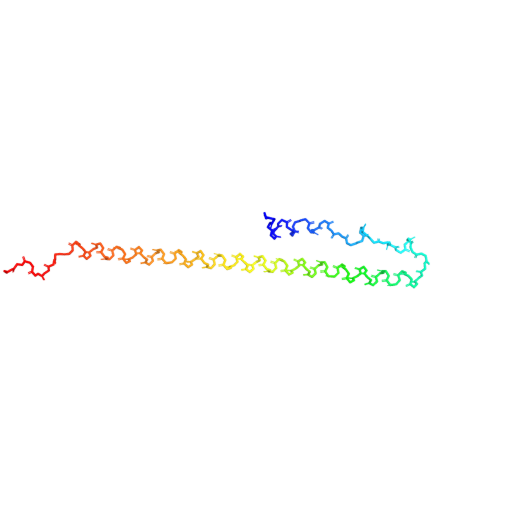C 1
ATOM 725 O O . VAL A 1 93 ? -30.678 -18.802 52.933 1.00 60.31 93 VAL A O 1
ATOM 728 N N . VAL A 1 94 ? -31.856 -18.792 51.026 1.00 63.97 94 VAL A N 1
ATOM 729 C CA . VAL A 1 94 ? -33.023 -19.485 51.578 1.00 63.97 94 VAL A CA 1
ATOM 730 C C . VAL A 1 94 ? -32.598 -20.922 51.880 1.00 63.97 94 VAL A C 1
ATOM 732 O O . VAL A 1 94 ? -32.477 -21.747 50.980 1.00 63.97 94 VAL A O 1
ATOM 735 N N . GLY A 1 95 ? -32.285 -21.186 53.152 1.00 55.94 95 GLY A N 1
ATOM 736 C CA . GLY A 1 95 ? -31.813 -22.488 53.627 1.00 55.94 95 GLY A CA 1
ATOM 737 C C . GLY A 1 95 ? -31.027 -22.481 54.942 1.00 55.94 95 GLY A C 1
ATOM 738 O O . GLY A 1 95 ? -30.974 -23.513 55.596 1.00 55.94 95 GLY A O 1
ATOM 739 N N . SER A 1 96 ? -30.468 -21.355 55.399 1.00 54.66 96 SER A N 1
ATOM 740 C CA . SER A 1 96 ? -29.657 -21.325 56.639 1.00 54.66 96 SER A CA 1
ATOM 741 C C . SER A 1 96 ? -30.476 -21.175 57.931 1.00 54.66 96 SER A C 1
ATOM 743 O O . SER A 1 96 ? -30.046 -20.517 58.877 1.00 54.66 96 SER A O 1
ATOM 745 N N . GLY A 1 97 ? -31.672 -21.757 57.966 1.00 53.91 97 GLY A N 1
ATOM 746 C CA . GLY A 1 97 ? -32.562 -21.726 59.121 1.00 53.91 97 GLY A CA 1
ATOM 747 C C . GLY A 1 97 ? -33.346 -23.022 59.246 1.00 53.91 97 GLY A C 1
ATOM 748 O O . GLY A 1 97 ? -34.516 -23.055 58.875 1.00 53.91 97 GLY A O 1
ATOM 749 N N . ALA A 1 98 ? -32.688 -24.067 59.745 1.00 42.41 98 ALA A N 1
ATOM 750 C CA . ALA A 1 98 ? -33.282 -25.201 60.453 1.00 42.41 98 ALA A CA 1
ATOM 751 C C . ALA A 1 98 ? -32.184 -25.926 61.238 1.00 42.41 98 ALA A C 1
ATOM 753 O O . ALA A 1 98 ? -31.134 -26.224 60.624 1.00 42.41 98 ALA A O 1
#

Sequence (98 aa):
MESLSSFEEKAKEYDVEDWVPNSGMLENPEVWDRTNAFQDTWEKGTNDLREEIKAASSAVSGALGAYSEYMEKAKEHMTTVQTAAEALSQSPVVGSGA

Organism: NCBI:txid1660

pLDDT: mean 79.75, std 10.65, range [42.41, 93.0]

Radius of gyration: 30.75 Å; chains: 1; bounding box: 51×41×92 Å

Secondary structure (DSSP, 8-state):
---HHHHHHHHTT--GGGGS--TTT---HHHHHHHHHHHHHHHHHHHHHHHHHHHHHHHHHHHHHHHHHHHHHHHHHHHHHHHHHHHHHTS--TT---

Foldseek 3Di:
DDDLVNVLVVLVPDDLVVVADDPVRDPDVVVRVVRVVVNVVVRVVSVVVSVVSVVVNVVVVVVVVVVVVVVVVVVVVVVVVVVVVVVVVPDPPVPPDD